Protein AF-A0A3B1A8T9-F1 (afdb_monomer)

Foldseek 3Di:
DDDDPPPPDPPQPPDDPVCPVLLVLVVVLVVLVVVLVVLVVVLQVLCVVVVHDRLPQPLVDPVSLVVLLPRDPDPVSSVSNVVSNVSNVVSVVVSVVSVVVSVVVCVVPPVPCPVSSND

Nearest PDB structures (foldseek):
  9cpc-assembly1_3G  TM=2.863E-01  e=1.787E+00  Sus scrofa

Radius of gyration: 20.04 Å; Cα contacts (8 Å, |Δi|>4): 50; chains: 1; bounding box: 42×54×49 Å

Solvent-accessible surface area (backbone atoms only — not comparable to full-atom values): 7241 Å² total; per-residue (Å²): 138,83,81,79,74,78,68,83,72,75,75,76,77,82,65,56,80,86,46,48,64,59,38,52,50,47,52,50,51,53,52,53,53,51,51,53,48,52,48,52,49,48,50,54,49,53,38,54,76,70,71,43,78,79,77,85,48,60,76,86,42,66,70,48,53,56,62,59,75,73,68,54,89,50,69,68,60,37,50,54,50,50,51,45,50,54,53,48,53,52,46,55,60,49,48,54,55,54,51,50,52,50,52,54,55,37,67,76,48,63,73,80,56,64,78,64,54,79,111

Secondary structure (DSSP, 8-state):
----------------GGGHHHHHHHHHHHHHHHHHHHHHHHHHHHHHHTTPPP----TTSHHHHHHGGGS-SSHHHHHHHHHHHHHHHHHHHHH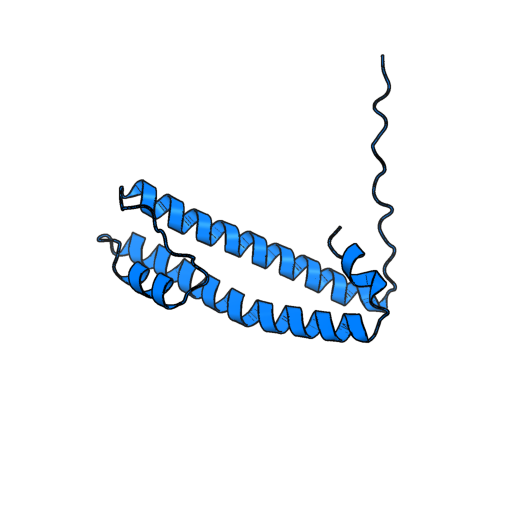HHHHHHHHHHHHHS-GGGGGGGG-

Mean predicted aligned error: 10.24 Å

Organism: NCBI:txid652676

Structure (mmCIF, N/CA/C/O backbone):
data_AF-A0A3B1A8T9-F1
#
_entry.id   AF-A0A3B1A8T9-F1
#
loop_
_atom_site.group_PDB
_atom_site.id
_atom_site.type_symbol
_atom_site.label_atom_id
_atom_site.label_alt_id
_atom_site.label_comp_id
_atom_site.label_asym_id
_atom_site.label_entity_id
_atom_site.label_seq_id
_atom_site.pdbx_PDB_ins_code
_atom_site.Cartn_x
_atom_site.Cartn_y
_atom_site.Cartn_z
_atom_site.occupancy
_atom_site.B_iso_or_equiv
_atom_site.auth_seq_id
_atom_site.auth_comp_id
_atom_site.auth_asym_id
_atom_site.auth_atom_id
_atom_site.pdbx_PDB_model_num
ATOM 1 N N . MET A 1 1 ? 15.635 43.530 -8.102 1.00 37.81 1 MET A N 1
ATOM 2 C CA . MET A 1 1 ? 14.850 42.315 -8.422 1.00 37.81 1 MET A CA 1
ATOM 3 C C . MET A 1 1 ? 15.819 41.189 -8.742 1.00 37.81 1 MET A C 1
ATOM 5 O O . MET A 1 1 ? 16.611 41.339 -9.660 1.00 37.81 1 MET A O 1
ATOM 9 N N . LYS A 1 2 ? 15.845 40.126 -7.930 1.00 41.97 2 LYS A N 1
ATOM 10 C CA . LYS A 1 2 ? 16.773 38.996 -8.083 1.00 41.97 2 LYS A CA 1
ATOM 11 C C . LYS A 1 2 ? 16.077 37.911 -8.904 1.00 41.97 2 LYS A C 1
ATOM 13 O O . LYS A 1 2 ? 15.033 37.416 -8.491 1.00 41.97 2 LYS A O 1
ATOM 18 N N . ASN A 1 3 ? 16.634 37.601 -10.073 1.00 41.88 3 ASN A N 1
ATOM 19 C CA . ASN A 1 3 ? 16.134 36.561 -10.966 1.00 41.88 3 ASN A CA 1
ATOM 20 C C . ASN A 1 3 ? 16.154 35.206 -10.253 1.00 41.88 3 ASN A C 1
ATOM 22 O O . ASN A 1 3 ? 17.194 34.755 -9.773 1.00 41.88 3 ASN A O 1
ATOM 26 N N . ILE A 1 4 ? 14.994 34.561 -10.212 1.00 53.59 4 ILE A N 1
ATOM 27 C CA . ILE A 1 4 ? 14.826 33.157 -9.851 1.00 53.59 4 ILE A CA 1
ATOM 28 C C . ILE A 1 4 ? 15.561 32.345 -10.918 1.00 53.59 4 ILE A C 1
ATOM 30 O O . ILE A 1 4 ? 15.127 32.278 -12.067 1.00 53.59 4 ILE A O 1
ATOM 34 N N . HIS A 1 5 ? 16.712 31.772 -10.573 1.00 51.66 5 HIS A N 1
ATOM 35 C CA . HIS A 1 5 ? 17.306 30.720 -11.385 1.00 51.66 5 HIS A CA 1
ATOM 36 C C . HIS A 1 5 ? 16.318 29.557 -11.365 1.00 51.66 5 HIS A C 1
ATOM 38 O O . HIS A 1 5 ? 16.165 28.899 -10.337 1.00 51.66 5 HIS A O 1
ATOM 44 N N . GLY A 1 6 ? 15.595 29.363 -12.473 1.00 48.19 6 GLY A N 1
ATOM 45 C CA . GLY A 1 6 ? 14.811 28.158 -12.704 1.00 48.19 6 GLY A CA 1
ATOM 46 C C . GLY A 1 6 ? 15.757 26.980 -12.544 1.00 48.19 6 GLY A C 1
ATOM 47 O O . GLY A 1 6 ? 16.612 26.753 -13.398 1.00 48.19 6 GLY A O 1
ATOM 48 N N . GLY A 1 7 ? 15.680 26.325 -11.385 1.00 48.44 7 GLY A N 1
ATOM 49 C CA . GLY A 1 7 ? 16.558 25.223 -11.034 1.00 48.44 7 GLY A CA 1
ATOM 50 C C . GLY A 1 7 ? 16.532 24.196 -12.154 1.00 48.44 7 GLY A C 1
ATOM 51 O O . GLY A 1 7 ? 15.460 23.892 -12.669 1.00 48.44 7 GLY A O 1
ATOM 52 N N . ASN A 1 8 ? 17.723 23.733 -12.536 1.00 53.44 8 ASN A N 1
ATOM 53 C CA . ASN A 1 8 ? 18.011 22.652 -13.474 1.00 53.44 8 ASN A CA 1
ATOM 54 C C . ASN A 1 8 ? 16.819 21.690 -13.652 1.00 53.44 8 ASN A C 1
ATOM 56 O O . ASN A 1 8 ? 16.686 20.721 -12.901 1.00 53.44 8 ASN A O 1
ATOM 60 N N . PHE A 1 9 ? 15.940 21.974 -14.624 1.00 50.91 9 PHE A N 1
ATOM 61 C CA . PHE A 1 9 ? 14.890 21.041 -15.016 1.00 50.91 9 PHE A CA 1
ATOM 62 C C . PHE A 1 9 ? 15.617 19.774 -15.467 1.00 50.91 9 PHE A C 1
ATOM 64 O O . PHE A 1 9 ? 16.465 19.873 -16.359 1.00 50.91 9 PHE A O 1
ATOM 71 N N . PRO A 1 10 ? 15.367 18.602 -14.856 1.00 53.69 10 PRO A N 1
ATOM 72 C CA . PRO A 1 10 ? 16.022 17.387 -15.299 1.00 53.69 10 PRO A CA 1
ATOM 73 C C . PRO A 1 10 ? 15.689 17.216 -16.778 1.00 53.69 10 PRO A C 1
ATOM 75 O O . PRO A 1 10 ? 14.515 17.138 -17.139 1.00 5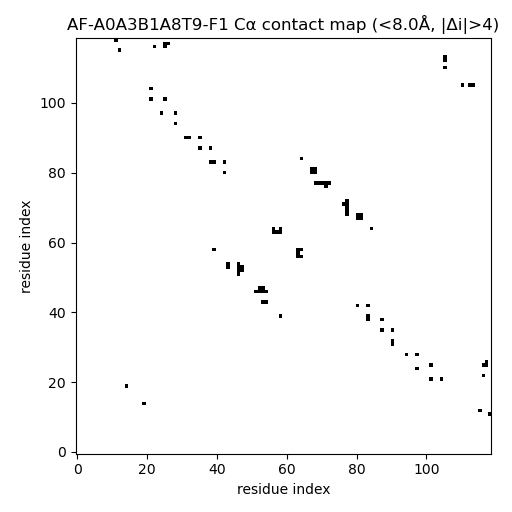3.69 10 PRO A O 1
ATOM 78 N N . LEU A 1 11 ? 16.722 17.224 -17.630 1.00 52.47 11 LEU A N 1
ATOM 79 C CA . LEU A 1 11 ? 16.582 16.929 -19.051 1.00 52.47 11 LEU A CA 1
ATOM 80 C C . LEU A 1 11 ? 15.781 15.635 -19.146 1.00 52.47 11 LEU A C 1
ATOM 82 O O . LEU A 1 11 ? 16.264 14.581 -18.721 1.00 52.47 11 LEU A O 1
ATOM 86 N N . ALA A 1 12 ? 14.533 15.740 -19.615 1.00 57.34 12 ALA A N 1
ATOM 87 C CA . ALA A 1 12 ? 13.636 14.605 -19.706 1.00 57.34 12 ALA A CA 1
ATOM 88 C C . ALA A 1 12 ? 14.343 13.562 -20.566 1.00 57.34 12 ALA A C 1
ATOM 90 O O . ALA A 1 12 ? 14.554 13.772 -21.760 1.00 57.34 12 ALA A O 1
ATOM 91 N N . TYR A 1 13 ? 14.793 12.479 -19.935 1.00 61.81 13 TYR A N 1
ATOM 92 C CA . TYR A 1 13 ? 15.564 11.467 -20.628 1.00 61.81 13 TYR A CA 1
ATOM 93 C C . TYR A 1 13 ? 14.709 10.931 -21.779 1.00 61.81 13 TYR A C 1
ATOM 95 O O . TYR A 1 13 ? 13.622 10.382 -21.564 1.00 61.81 13 TYR A O 1
ATOM 103 N N . VAL A 1 14 ? 15.169 11.156 -23.012 1.00 63.00 14 VAL A N 1
ATOM 104 C CA . VAL A 1 14 ? 14.443 10.741 -24.209 1.00 63.00 14 VAL A CA 1
ATOM 105 C C . VAL A 1 14 ? 14.561 9.229 -24.305 1.00 63.00 14 VAL A C 1
ATOM 107 O O . VAL A 1 14 ? 15.576 8.687 -24.737 1.00 63.00 14 VAL A O 1
ATOM 110 N N . TYR A 1 15 ? 13.515 8.545 -23.851 1.00 64.94 15 TYR A N 1
ATOM 111 C CA . TYR A 1 15 ? 13.429 7.098 -23.954 1.00 64.94 15 TYR A CA 1
ATOM 112 C C . TYR A 1 15 ? 13.384 6.676 -25.426 1.00 64.94 15 TYR A C 1
ATOM 114 O O . TYR A 1 15 ? 12.528 7.192 -26.168 1.00 64.94 15 TYR A O 1
ATOM 122 N N . PRO A 1 16 ? 14.231 5.707 -25.832 1.00 72.31 16 PRO A N 1
ATOM 123 C CA . PRO A 1 16 ? 14.053 4.983 -27.083 1.00 72.31 16 PRO A CA 1
ATOM 124 C C . PRO A 1 16 ? 12.607 4.492 -27.206 1.00 72.31 16 PRO A C 1
ATOM 126 O O . PRO A 1 16 ? 11.942 4.229 -26.195 1.00 72.31 16 PRO A O 1
ATOM 129 N N . LYS A 1 17 ? 12.087 4.417 -28.434 1.00 77.12 17 LYS A N 1
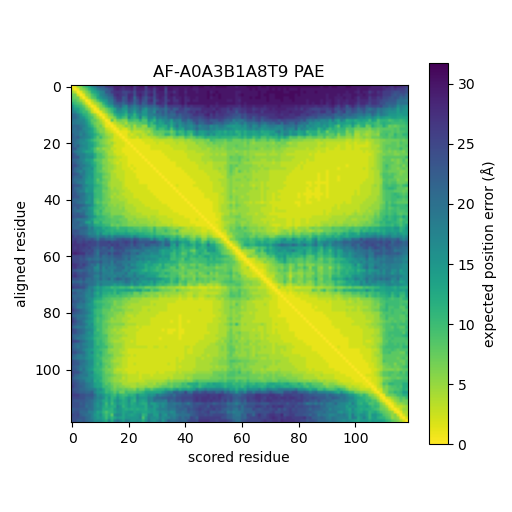ATOM 130 C CA . LYS A 1 17 ? 10.670 4.109 -28.702 1.00 77.12 17 LYS A CA 1
ATOM 131 C C . LYS A 1 17 ? 10.247 2.801 -28.024 1.00 77.12 17 LYS A C 1
ATOM 133 O O . LYS A 1 17 ? 9.147 2.719 -27.486 1.00 77.12 17 LYS A O 1
ATOM 138 N N . GLU A 1 18 ? 11.164 1.846 -27.983 1.00 73.50 18 GLU A N 1
ATOM 139 C CA . GLU A 1 18 ? 11.037 0.503 -27.426 1.00 73.50 18 GLU A CA 1
ATOM 140 C C . GLU A 1 18 ? 10.828 0.522 -25.899 1.00 73.50 18 GLU A C 1
ATOM 142 O O . GLU A 1 18 ? 10.135 -0.330 -25.356 1.00 73.50 18 GLU A O 1
ATOM 147 N N . MET A 1 19 ? 11.349 1.533 -25.193 1.00 75.69 19 MET A N 1
ATOM 148 C CA . MET A 1 19 ? 11.252 1.647 -23.729 1.00 75.69 19 MET A CA 1
ATOM 149 C C . MET A 1 19 ? 10.031 2.424 -23.229 1.00 75.69 19 MET A C 1
ATOM 151 O O . MET A 1 19 ? 9.766 2.448 -22.023 1.00 75.69 19 MET A O 1
ATOM 155 N N . ARG A 1 20 ? 9.292 3.103 -24.117 1.00 81.94 20 ARG A N 1
ATOM 156 C CA . ARG A 1 20 ? 8.175 3.974 -23.709 1.00 81.94 20 ARG A CA 1
ATOM 157 C C . ARG A 1 20 ? 7.074 3.190 -22.999 1.00 81.94 20 ARG A C 1
ATOM 159 O O . ARG A 1 20 ? 6.593 3.645 -21.965 1.00 81.94 20 ARG A O 1
ATOM 166 N N . ALA A 1 21 ? 6.765 1.988 -23.485 1.00 85.69 21 ALA A N 1
ATOM 167 C CA . ALA A 1 21 ? 5.793 1.096 -22.856 1.00 85.69 21 ALA A CA 1
ATOM 168 C C . ALA A 1 21 ? 6.215 0.697 -21.428 1.00 85.69 21 ALA A C 1
ATOM 170 O O . ALA A 1 21 ? 5.421 0.797 -20.491 1.00 85.69 21 ALA A O 1
ATOM 171 N N . THR A 1 22 ? 7.487 0.334 -21.231 1.00 85.00 22 THR A N 1
ATOM 172 C CA . THR A 1 22 ? 8.044 -0.023 -19.912 1.00 85.00 22 THR A CA 1
ATOM 173 C C . THR A 1 22 ? 8.010 1.157 -18.938 1.00 85.00 22 THR A C 1
ATOM 175 O O . THR A 1 22 ? 7.664 0.992 -17.767 1.00 85.00 22 THR A O 1
ATOM 178 N N . ARG A 1 23 ? 8.296 2.375 -19.415 1.00 82.38 23 ARG A N 1
ATOM 179 C CA . ARG A 1 23 ? 8.168 3.602 -18.613 1.00 82.38 23 ARG A CA 1
ATOM 180 C C . ARG A 1 23 ? 6.722 3.862 -18.193 1.00 82.38 23 ARG A C 1
ATOM 182 O O . ARG A 1 23 ? 6.468 4.233 -17.048 1.00 82.38 23 ARG A O 1
ATOM 189 N N . ASP A 1 24 ? 5.769 3.690 -19.099 1.00 88.44 24 ASP A N 1
ATOM 190 C CA . ASP A 1 24 ? 4.360 3.930 -18.790 1.00 88.44 24 ASP A CA 1
ATOM 191 C C . ASP A 1 24 ? 3.839 2.907 -17.763 1.00 88.44 24 ASP A C 1
ATOM 193 O O . ASP A 1 24 ? 3.110 3.275 -16.834 1.00 88.44 24 ASP A O 1
ATOM 197 N N . LEU A 1 25 ? 4.322 1.659 -17.827 1.00 89.44 25 LEU A N 1
ATOM 198 C CA . LEU A 1 25 ? 4.088 0.650 -16.792 1.00 89.44 25 LEU A CA 1
ATOM 199 C C . LEU A 1 25 ? 4.697 1.051 -15.435 1.00 89.44 25 LEU A C 1
ATOM 201 O O . LEU A 1 25 ? 4.029 0.929 -14.407 1.00 89.44 25 LEU A O 1
ATOM 205 N N . LEU A 1 26 ? 5.915 1.600 -15.409 1.00 87.69 26 LEU A N 1
ATOM 206 C CA . LEU A 1 26 ? 6.535 2.137 -14.188 1.00 87.69 26 LEU A CA 1
ATOM 207 C C . LEU A 1 26 ? 5.721 3.282 -13.576 1.00 87.69 26 LEU A C 1
ATOM 209 O O . LEU A 1 26 ? 5.491 3.315 -12.365 1.00 87.69 26 LEU A O 1
ATOM 213 N N . ARG A 1 27 ? 5.210 4.194 -14.406 1.00 88.50 27 ARG A N 1
ATOM 214 C CA . ARG A 1 27 ? 4.320 5.274 -13.959 1.00 88.50 27 ARG A CA 1
ATOM 215 C C . ARG A 1 27 ? 3.024 4.723 -13.374 1.00 88.50 27 ARG A C 1
ATOM 217 O O . ARG A 1 27 ? 2.566 5.208 -12.336 1.00 88.50 27 ARG A O 1
ATOM 224 N N . ARG A 1 28 ? 2.442 3.691 -13.995 1.00 92.56 28 ARG A N 1
ATOM 225 C CA . ARG A 1 28 ? 1.261 3.000 -13.459 1.00 92.56 28 ARG A CA 1
ATOM 226 C C . ARG A 1 28 ? 1.566 2.349 -12.110 1.00 92.56 28 ARG A C 1
ATOM 228 O O . ARG A 1 28 ? 0.784 2.532 -11.179 1.00 92.56 28 ARG A O 1
ATOM 235 N N . ARG A 1 29 ? 2.714 1.678 -11.976 1.00 93.00 29 ARG A N 1
ATOM 236 C CA . ARG A 1 29 ? 3.192 1.097 -10.713 1.00 93.00 29 ARG A CA 1
ATOM 237 C C . ARG A 1 29 ? 3.287 2.153 -9.611 1.00 93.00 29 ARG A C 1
ATOM 239 O O . ARG A 1 29 ? 2.764 1.937 -8.524 1.00 93.00 29 ARG A O 1
ATOM 246 N N . THR A 1 30 ? 3.860 3.324 -9.892 1.00 91.31 30 THR A N 1
ATOM 247 C CA . THR A 1 30 ? 3.941 4.429 -8.917 1.00 91.31 30 THR A CA 1
ATOM 248 C C . THR A 1 30 ? 2.564 4.918 -8.465 1.00 91.31 30 THR A C 1
ATOM 250 O O . THR A 1 30 ? 2.367 5.142 -7.273 1.00 91.31 30 THR A O 1
ATOM 253 N N . LYS A 1 31 ? 1.590 5.041 -9.378 1.00 93.56 31 LYS A N 1
ATOM 254 C CA . LYS A 1 31 ? 0.211 5.415 -9.011 1.00 93.56 31 LYS A CA 1
ATOM 255 C C . LYS A 1 31 ? -0.438 4.382 -8.085 1.00 93.56 31 LYS A C 1
ATOM 257 O O . LYS A 1 31 ? -1.054 4.769 -7.100 1.00 93.56 31 LYS A O 1
ATOM 262 N N . ILE A 1 32 ? -0.259 3.090 -8.366 1.00 94.25 32 ILE A N 1
ATOM 263 C CA . ILE A 1 32 ? -0.790 1.998 -7.531 1.00 94.25 32 ILE A CA 1
ATOM 264 C C . ILE A 1 32 ? -0.149 2.014 -6.139 1.00 94.25 32 ILE A C 1
ATOM 266 O O . ILE A 1 32 ? -0.849 1.883 -5.141 1.00 94.25 32 ILE A O 1
ATOM 270 N N . VAL A 1 33 ? 1.168 2.226 -6.054 1.00 92.06 33 VAL A N 1
ATOM 271 C CA . VAL A 1 33 ? 1.871 2.317 -4.764 1.00 92.06 33 VAL A CA 1
ATOM 272 C C . VAL A 1 33 ? 1.394 3.510 -3.939 1.00 92.06 33 VAL A C 1
ATOM 274 O O . VAL A 1 33 ? 1.196 3.355 -2.738 1.00 92.06 33 VAL A O 1
ATOM 277 N N . ARG A 1 34 ? 1.183 4.674 -4.568 1.00 93.75 34 ARG A N 1
ATOM 278 C CA . ARG A 1 34 ? 0.623 5.857 -3.894 1.00 93.75 34 ARG A CA 1
ATOM 279 C C . ARG A 1 34 ? -0.781 5.585 -3.369 1.00 93.75 34 ARG A C 1
ATOM 281 O O . ARG A 1 34 ? -1.008 5.761 -2.183 1.00 93.75 34 ARG A O 1
ATOM 288 N N . HIS A 1 35 ? -1.656 5.023 -4.200 1.00 95.31 35 HIS A N 1
ATOM 289 C CA . HIS A 1 35 ? -2.995 4.644 -3.756 1.00 95.31 35 HIS A CA 1
ATOM 290 C C . HIS A 1 35 ? -2.951 3.634 -2.597 1.00 95.31 35 HIS A C 1
ATOM 292 O O . HIS A 1 35 ? -3.658 3.777 -1.609 1.00 95.31 35 HIS A O 1
ATOM 298 N N . GLY A 1 36 ? -2.050 2.649 -2.648 1.00 93.00 36 GLY A N 1
ATOM 299 C CA . GLY A 1 36 ? -1.831 1.733 -1.528 1.00 93.00 36 GLY A CA 1
ATOM 300 C C . GLY A 1 36 ? -1.304 2.411 -0.253 1.00 93.00 36 GLY A C 1
ATOM 301 O O . GLY A 1 36 ? -1.479 1.861 0.830 1.00 93.00 36 GLY A O 1
ATOM 302 N N . ALA A 1 37 ? -0.655 3.573 -0.338 1.00 91.06 37 ALA A N 1
ATOM 303 C CA . ALA A 1 37 ? -0.308 4.373 0.837 1.00 91.06 37 ALA A CA 1
ATOM 304 C C . ALA A 1 37 ? -1.538 5.105 1.394 1.00 91.06 37 ALA A C 1
ATOM 306 O O . ALA A 1 37 ? -1.732 5.101 2.608 1.00 91.06 37 ALA A O 1
ATOM 307 N N . ASP A 1 38 ? -2.393 5.636 0.518 1.00 94.44 38 ASP A N 1
ATOM 308 C CA . ASP A 1 38 ? -3.634 6.318 0.899 1.00 94.44 38 ASP A CA 1
ATOM 309 C C . ASP A 1 38 ? -4.590 5.373 1.646 1.00 94.44 38 ASP A C 1
ATOM 311 O O . ASP A 1 38 ? -5.098 5.727 2.707 1.00 94.44 38 ASP A O 1
ATOM 315 N N . LEU A 1 39 ? -4.748 4.128 1.175 1.00 92.94 39 LEU A N 1
ATOM 316 C CA . LEU A 1 39 ? -5.551 3.102 1.864 1.00 92.94 39 LEU A CA 1
ATOM 317 C C . LEU A 1 39 ? -5.019 2.798 3.274 1.00 92.94 39 LEU A C 1
ATOM 319 O O . LEU A 1 39 ? -5.775 2.659 4.230 1.00 92.94 39 LEU A O 1
ATOM 323 N N . LYS A 1 40 ? -3.694 2.731 3.441 1.00 89.81 40 LYS A N 1
ATOM 324 C CA . LYS A 1 40 ? -3.080 2.515 4.762 1.00 89.81 40 LYS A CA 1
ATOM 325 C C . LYS A 1 40 ? -3.296 3.706 5.690 1.00 89.81 40 LYS A C 1
ATOM 327 O O . LYS A 1 40 ? -3.519 3.512 6.883 1.00 89.81 40 LYS A O 1
ATOM 332 N N . ALA A 1 41 ? -3.219 4.920 5.148 1.00 91.00 41 ALA A N 1
ATOM 333 C CA . ALA A 1 41 ? -3.500 6.137 5.895 1.00 91.00 41 ALA A CA 1
ATOM 334 C C . ALA A 1 41 ? -4.971 6.188 6.324 1.00 91.00 41 ALA A C 1
ATOM 336 O O . ALA A 1 41 ? -5.243 6.511 7.475 1.00 91.00 41 ALA A O 1
ATOM 337 N N . HIS A 1 42 ? -5.903 5.797 5.448 1.00 92.50 42 HIS A N 1
ATOM 338 C CA . HIS A 1 42 ? -7.319 5.680 5.789 1.00 92.50 42 HIS A CA 1
ATOM 339 C C . HIS A 1 42 ? -7.526 4.744 6.985 1.00 92.50 42 HIS A C 1
ATOM 341 O O . HIS A 1 42 ? -8.073 5.177 7.992 1.00 92.50 42 HIS A O 1
ATOM 347 N N . VAL A 1 43 ? -6.967 3.532 6.956 1.00 88.75 43 VAL A N 1
ATOM 348 C CA . VAL A 1 43 ? -7.067 2.567 8.068 1.00 88.75 43 VAL A CA 1
ATOM 349 C C . VAL A 1 43 ? -6.534 3.143 9.385 1.00 88.75 43 VAL A C 1
ATOM 351 O O . VAL A 1 43 ? -7.177 3.015 10.431 1.00 88.75 43 VAL A O 1
ATOM 354 N N . ALA A 1 44 ? -5.372 3.802 9.353 1.00 87.38 44 ALA A N 1
ATOM 355 C CA . ALA A 1 44 ? -4.797 4.446 10.534 1.00 87.38 44 ALA A CA 1
ATOM 356 C C . ALA A 1 44 ? -5.686 5.587 11.061 1.00 87.38 44 ALA A C 1
ATOM 358 O O . ALA A 1 44 ? -5.936 5.670 12.265 1.00 87.38 44 ALA A O 1
ATOM 359 N N . ASN A 1 45 ? -6.216 6.418 10.160 1.00 90.69 45 ASN A N 1
ATOM 360 C CA . ASN A 1 45 ? -7.113 7.519 10.494 1.00 90.69 45 ASN A CA 1
ATOM 361 C C . ASN A 1 45 ? -8.421 7.008 11.103 1.00 90.69 45 ASN A C 1
ATOM 363 O O . ASN A 1 45 ? -8.821 7.496 12.154 1.00 90.69 45 ASN A O 1
ATOM 367 N N . THR A 1 46 ? -9.055 5.995 10.508 1.00 90.06 46 THR A N 1
ATOM 368 C CA . THR A 1 46 ? -10.276 5.380 11.044 1.00 90.06 46 THR A CA 1
ATOM 369 C C . THR A 1 46 ? -10.018 4.773 12.421 1.00 90.06 46 THR A C 1
ATOM 371 O O . THR A 1 46 ? -10.804 4.970 13.338 1.00 90.06 46 THR A O 1
ATOM 374 N N . THR A 1 47 ? -8.876 4.112 12.627 1.00 88.06 47 THR A N 1
ATOM 375 C CA . THR A 1 47 ? -8.500 3.588 13.955 1.00 88.06 47 THR A CA 1
ATOM 376 C C . THR A 1 47 ? -8.462 4.710 15.002 1.00 88.06 47 THR A C 1
ATOM 378 O O . THR A 1 47 ? -9.051 4.581 16.075 1.00 88.06 47 THR A O 1
ATOM 381 N N . SER A 1 48 ? -7.836 5.842 14.664 1.00 87.12 48 SER A N 1
ATOM 382 C CA . SER A 1 48 ? -7.779 7.016 15.541 1.00 87.12 48 SER A CA 1
ATOM 383 C C . SER A 1 48 ? -9.149 7.665 15.761 1.00 87.12 48 SER A C 1
ATOM 385 O O . SER A 1 48 ? -9.437 8.080 16.878 1.00 87.12 48 SER A O 1
ATOM 387 N N . GLN A 1 49 ? -9.997 7.755 14.731 1.00 89.12 49 GLN A N 1
ATOM 388 C CA . GLN A 1 49 ? -11.343 8.342 14.825 1.00 89.12 49 GLN A CA 1
ATOM 389 C C . GLN A 1 49 ? -12.242 7.582 15.805 1.00 89.12 49 GLN A C 1
ATOM 391 O O . GLN A 1 49 ? -13.057 8.188 16.493 1.00 89.12 49 GLN A O 1
ATOM 396 N N . TYR A 1 50 ? -12.065 6.264 15.896 1.00 89.12 50 TYR A N 1
ATOM 397 C CA . TYR A 1 50 ? -12.800 5.405 16.824 1.00 89.12 50 TYR A CA 1
ATOM 398 C C . TYR A 1 50 ? -12.110 5.263 18.193 1.00 89.12 50 TYR A C 1
ATOM 400 O O . TYR A 1 50 ? -12.519 4.425 18.995 1.00 89.12 50 TYR A O 1
ATOM 408 N N . ASN A 1 51 ? -11.087 6.082 18.485 1.00 85.88 51 ASN A N 1
ATOM 409 C CA . ASN A 1 51 ? -10.307 6.068 19.731 1.00 85.88 51 ASN A CA 1
ATOM 410 C C . ASN A 1 51 ? -9.728 4.687 20.083 1.00 85.88 51 ASN A C 1
ATOM 412 O O . ASN A 1 51 ? -9.569 4.336 21.254 1.00 85.88 51 ASN A O 1
ATOM 416 N N . LEU A 1 52 ? -9.422 3.886 19.064 1.00 82.75 52 LEU A N 1
ATOM 417 C CA . LEU A 1 52 ? -8.795 2.585 19.237 1.00 82.75 52 LEU A CA 1
ATOM 418 C C . LEU A 1 52 ? -7.285 2.763 19.441 1.00 82.75 52 LEU A C 1
ATOM 420 O O . LEU A 1 52 ? -6.706 3.740 18.950 1.00 82.75 52 LEU A O 1
ATOM 424 N N . PRO A 1 53 ? -6.617 1.835 20.153 1.00 76.69 53 PRO A N 1
ATOM 425 C CA . PRO A 1 53 ? -5.173 1.901 20.311 1.00 76.69 53 PRO A CA 1
ATOM 426 C C . PRO A 1 53 ? -4.505 1.962 18.932 1.00 76.69 53 PRO A C 1
ATOM 428 O O . PRO A 1 53 ? -4.940 1.257 18.014 1.00 76.69 53 PRO A O 1
ATOM 431 N N . PRO A 1 54 ? -3.457 2.792 18.762 1.00 68.75 54 PRO A N 1
ATOM 432 C CA . PRO A 1 54 ? -2.807 2.938 17.477 1.00 68.75 54 PRO A CA 1
ATOM 433 C C . PRO A 1 54 ? -2.373 1.569 16.984 1.00 68.75 54 PRO A C 1
ATOM 435 O O . PRO A 1 54 ? -1.672 0.824 17.674 1.00 68.75 54 PRO A O 1
ATOM 438 N N . ASN A 1 55 ? -2.814 1.260 15.774 1.00 65.56 55 ASN A N 1
ATOM 439 C CA . ASN A 1 55 ? -2.480 0.041 15.080 1.00 65.56 55 ASN A CA 1
ATOM 440 C C . ASN A 1 55 ? -0.954 -0.017 14.896 1.00 65.56 55 ASN A C 1
ATOM 442 O O . ASN A 1 55 ? -0.409 0.489 13.920 1.00 65.56 55 ASN A O 1
ATOM 446 N N . LYS A 1 56 ? -0.242 -0.669 15.830 1.00 56.97 56 LYS A N 1
ATOM 447 C CA . LYS A 1 56 ? 1.200 -0.998 15.733 1.00 56.97 56 LYS A CA 1
ATOM 448 C C . LYS A 1 56 ? 1.485 -2.030 14.634 1.00 56.97 56 LYS A C 1
ATOM 450 O O . LYS A 1 56 ? 2.571 -2.603 14.553 1.00 56.97 56 LYS A O 1
ATOM 455 N N . VAL A 1 57 ? 0.491 -2.315 13.809 1.00 55.41 57 VAL A N 1
ATOM 456 C CA . VAL A 1 57 ? 0.538 -3.316 12.770 1.00 55.41 57 VAL A CA 1
ATOM 457 C C . VAL A 1 57 ? 1.251 -2.739 11.564 1.00 55.41 57 VAL A C 1
ATOM 459 O O . VAL A 1 57 ? 0.763 -1.868 10.848 1.00 55.41 57 VAL A O 1
ATOM 462 N N . ASN A 1 58 ? 2.444 -3.269 11.317 1.00 60.56 58 ASN A N 1
ATOM 463 C CA . ASN A 1 58 ? 3.071 -3.149 10.020 1.00 60.56 58 ASN A CA 1
ATOM 464 C C . ASN A 1 58 ? 2.149 -3.850 9.014 1.00 60.56 58 ASN A C 1
ATOM 466 O O . ASN A 1 58 ? 2.194 -5.071 8.887 1.00 60.56 58 ASN A O 1
ATOM 470 N N . LEU A 1 59 ? 1.319 -3.081 8.299 1.00 61.44 59 LEU A N 1
ATOM 471 C CA . LEU A 1 59 ? 0.317 -3.572 7.338 1.00 61.44 59 LEU A CA 1
ATOM 472 C C . LEU A 1 59 ? 0.922 -4.399 6.187 1.00 61.44 59 LEU A C 1
ATOM 474 O O . LEU A 1 59 ? 0.196 -4.881 5.323 1.00 61.44 59 LEU A O 1
ATOM 478 N N . LYS A 1 60 ? 2.251 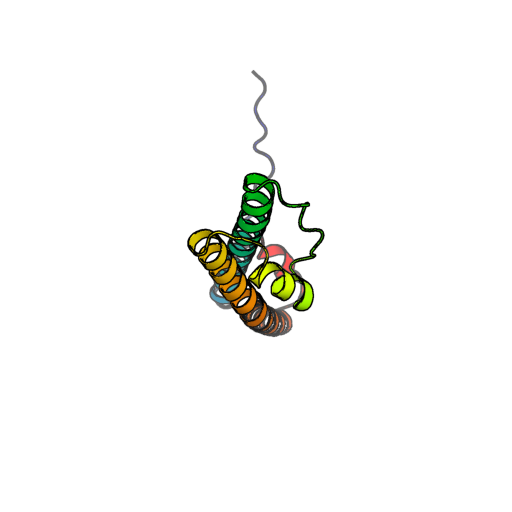-4.570 6.147 1.00 58.88 60 LYS A N 1
ATOM 479 C CA . LYS A 1 60 ? 2.926 -5.568 5.313 1.00 58.88 60 LYS A CA 1
ATOM 480 C C . LYS A 1 60 ? 2.686 -7.004 5.799 1.00 58.88 60 LYS A C 1
ATOM 482 O O . LYS A 1 60 ? 2.581 -7.886 4.950 1.00 58.88 60 LYS A O 1
ATOM 487 N N . ASN A 1 61 ? 2.559 -7.246 7.105 1.00 63.62 61 ASN A N 1
ATOM 488 C CA . ASN A 1 61 ? 2.341 -8.587 7.653 1.00 63.62 61 ASN A CA 1
ATOM 489 C C . ASN A 1 61 ? 0.868 -9.021 7.485 1.00 63.62 61 ASN A C 1
ATOM 491 O O . ASN A 1 61 ? -0.032 -8.208 7.669 1.00 63.62 61 ASN A O 1
ATOM 495 N N . LYS A 1 62 ? 0.627 -10.280 7.098 1.00 64.88 62 LYS A N 1
ATOM 496 C CA . LYS A 1 62 ? -0.720 -10.853 6.933 1.00 64.88 62 LYS A CA 1
ATOM 497 C C . LYS A 1 62 ? -1.438 -10.995 8.272 1.00 64.88 62 LYS A C 1
ATOM 499 O O . LYS A 1 62 ? -2.578 -10.562 8.374 1.00 64.88 62 LYS A O 1
ATOM 504 N N . ASP A 1 63 ? -0.744 -11.474 9.298 1.00 62.62 63 ASP A N 1
ATOM 505 C CA . ASP A 1 63 ? -1.320 -11.708 10.633 1.00 62.62 63 ASP A CA 1
ATOM 506 C C . ASP A 1 63 ? -1.828 -10.398 11.256 1.00 62.62 63 ASP A C 1
ATOM 508 O O . ASP A 1 63 ? -2.903 -10.302 11.840 1.00 62.62 63 ASP A O 1
ATOM 512 N N . ALA A 1 64 ? -1.073 -9.330 11.010 1.00 65.50 64 ALA A N 1
ATOM 513 C CA . ALA A 1 64 ? -1.422 -7.965 11.359 1.00 65.50 64 ALA A CA 1
ATOM 514 C C . ALA A 1 64 ? -2.717 -7.467 10.681 1.00 65.50 64 ALA A C 1
ATOM 516 O O . ALA A 1 64 ? -3.461 -6.686 11.271 1.00 65.50 64 ALA A O 1
ATOM 517 N N . ARG A 1 65 ? -2.994 -7.906 9.445 1.00 66.88 65 ARG A N 1
ATOM 518 C CA . ARG A 1 65 ? -4.241 -7.584 8.729 1.00 66.88 65 ARG A CA 1
ATOM 519 C C . ARG A 1 65 ? -5.417 -8.423 9.220 1.00 66.88 65 ARG A C 1
ATOM 521 O O . ARG A 1 65 ? -6.554 -7.978 9.131 1.00 66.88 65 ARG A O 1
ATOM 528 N N . GLU A 1 66 ? -5.158 -9.610 9.755 1.00 68.94 66 GLU A N 1
ATOM 529 C CA . GLU A 1 66 ? -6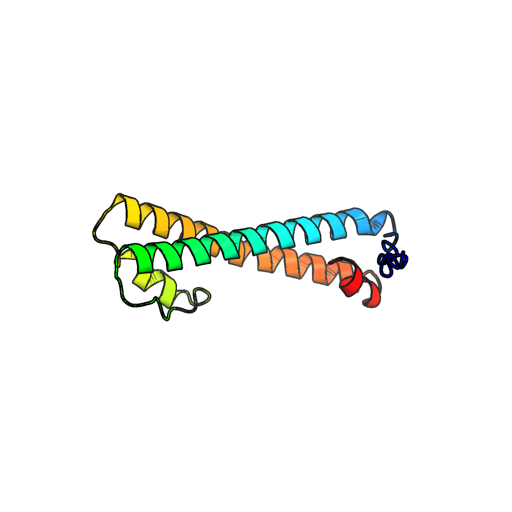.201 -10.493 10.271 1.00 68.94 66 GLU A CA 1
ATOM 530 C C . GLU A 1 66 ? -6.782 -9.981 11.595 1.00 68.94 66 GLU A C 1
ATOM 532 O O . GLU A 1 66 ? -7.998 -9.969 11.760 1.00 68.94 66 GLU A O 1
ATOM 537 N N . HIS A 1 67 ? -5.952 -9.426 12.484 1.00 69.25 67 HIS A N 1
ATOM 538 C CA . HIS A 1 67 ? -6.429 -8.761 13.707 1.00 69.25 67 HIS A CA 1
ATOM 539 C C . HIS A 1 67 ? -7.335 -7.549 13.442 1.00 69.25 67 HIS A C 1
ATOM 541 O O . HIS A 1 67 ? -8.196 -7.227 14.262 1.00 69.25 67 HIS A O 1
ATOM 547 N N . LEU A 1 68 ? -7.187 -6.911 12.278 1.00 73.12 68 LEU A N 1
ATOM 548 C CA . LEU A 1 68 ? -8.007 -5.774 11.862 1.00 73.12 68 LEU A CA 1
ATOM 549 C C . LEU A 1 68 ? -9.434 -6.152 11.443 1.00 73.12 68 LEU A C 1
ATOM 551 O O . LEU A 1 68 ? -10.304 -5.282 11.416 1.00 73.12 68 LEU A O 1
ATOM 555 N N . ARG A 1 69 ? -9.700 -7.435 11.161 1.00 70.19 69 ARG A N 1
ATOM 556 C CA . ARG A 1 69 ? -11.011 -7.927 10.693 1.00 70.19 69 ARG A CA 1
ATOM 557 C C . ARG A 1 69 ? -12.099 -7.959 11.770 1.00 70.19 69 ARG A C 1
ATOM 559 O O . ARG A 1 69 ? -13.264 -8.170 11.452 1.00 70.19 69 ARG A O 1
ATOM 566 N N . SER A 1 70 ? -11.733 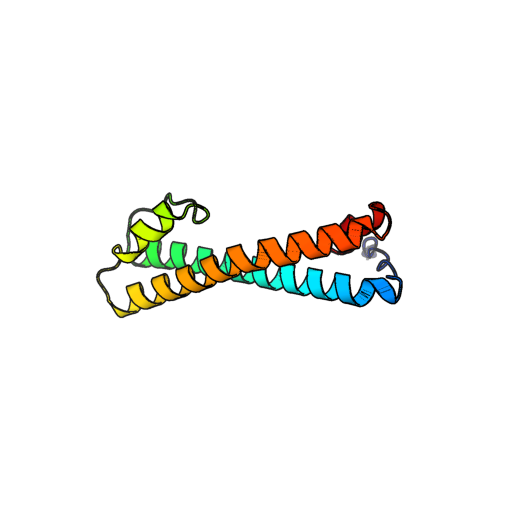-7.766 1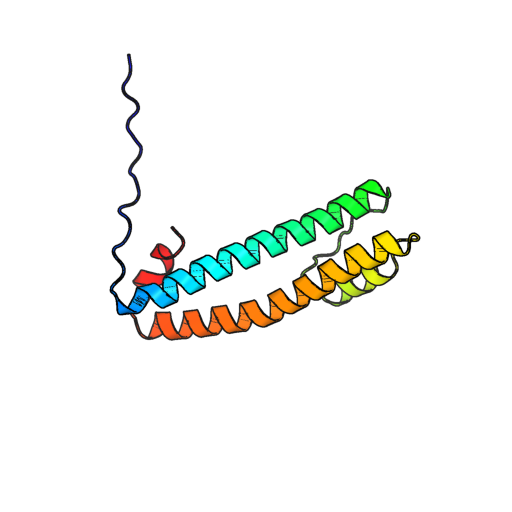3.035 1.00 76.12 70 SER A N 1
ATOM 567 C CA . SER A 1 70 ? -12.669 -7.787 14.167 1.00 76.12 70 SER A CA 1
ATOM 568 C C . SER A 1 70 ? -12.469 -6.616 15.132 1.00 76.12 70 SER A C 1
ATOM 570 O O . SER A 1 70 ? -12.827 -6.714 16.305 1.00 76.12 70 SER A O 1
ATOM 572 N N . THR A 1 71 ? -11.829 -5.531 14.686 1.00 80.31 71 THR A N 1
ATOM 573 C CA . THR A 1 71 ? -11.491 -4.403 15.571 1.00 80.31 71 THR A CA 1
ATOM 574 C C . THR A 1 71 ? -12.656 -3.422 15.732 1.00 80.31 71 THR A C 1
ATOM 576 O O . THR A 1 71 ? -12.816 -2.827 16.799 1.00 80.31 71 THR A O 1
ATOM 579 N N . PHE A 1 72 ? -13.485 -3.242 14.701 1.00 85.38 72 PHE A N 1
ATOM 580 C CA . PHE A 1 72 ? -14.547 -2.239 14.702 1.00 85.38 72 PHE A CA 1
ATOM 581 C C . PHE A 1 72 ? -15.900 -2.864 15.052 1.00 85.38 72 PHE A C 1
ATOM 583 O O . PHE A 1 72 ? -16.293 -3.884 14.497 1.00 85.38 72 PHE A O 1
ATOM 590 N N . LYS A 1 73 ? -16.630 -2.228 15.979 1.00 84.94 73 LYS A N 1
ATOM 591 C CA . LYS A 1 73 ? -17.974 -2.672 16.397 1.00 84.94 73 LYS A CA 1
ATOM 592 C C . LYS A 1 73 ? -19.055 -2.349 15.364 1.00 84.94 73 LYS A C 1
ATOM 594 O O . LYS A 1 73 ? -20.071 -3.032 15.319 1.00 84.94 73 LYS A O 1
ATOM 599 N N . ASP A 1 74 ? -18.858 -1.287 14.584 1.00 91.12 74 ASP A N 1
ATOM 600 C CA . ASP A 1 74 ? -19.782 -0.903 13.522 1.00 91.12 74 ASP A CA 1
ATOM 601 C C . ASP A 1 74 ? -19.507 -1.720 12.253 1.00 91.12 74 ASP A C 1
ATOM 603 O O . ASP A 1 74 ? -18.391 -1.722 11.724 1.00 91.12 74 ASP A O 1
ATOM 607 N N . ASN A 1 75 ? -20.544 -2.391 11.750 1.00 90.00 75 ASN A N 1
ATOM 608 C CA . ASN A 1 75 ? -20.442 -3.274 10.589 1.00 90.00 75 ASN A CA 1
ATOM 609 C C . ASN A 1 75 ? -20.042 -2.533 9.305 1.00 90.00 75 ASN A C 1
ATOM 611 O O . ASN A 1 75 ? -19.337 -3.097 8.469 1.00 90.00 75 ASN A O 1
ATOM 615 N N . SER A 1 76 ? -20.476 -1.284 9.127 1.00 91.62 76 SER A N 1
ATOM 616 C CA . SER A 1 76 ? -20.167 -0.492 7.929 1.00 91.62 76 SER A CA 1
ATOM 617 C C . SER A 1 76 ? -18.703 -0.065 7.931 1.00 91.62 76 SER A C 1
ATOM 619 O O . SER A 1 76 ? -18.020 -0.142 6.910 1.00 91.62 76 SER A O 1
ATOM 621 N N . VAL A 1 77 ? -18.197 0.333 9.097 1.00 90.69 77 VAL A N 1
ATOM 622 C CA . VAL A 1 77 ? -16.787 0.692 9.287 1.00 90.69 77 VAL A CA 1
ATOM 623 C C . VAL A 1 77 ? -15.897 -0.524 9.080 1.00 90.69 77 VAL A C 1
ATOM 625 O O . VAL A 1 77 ? -14.928 -0.443 8.326 1.00 90.69 77 VAL A O 1
ATOM 628 N N . GLN A 1 78 ? -16.256 -1.663 9.678 1.00 90.62 78 GLN A N 1
ATOM 629 C CA . GLN A 1 78 ? -15.516 -2.910 9.496 1.00 90.62 78 GLN A CA 1
ATOM 630 C C . GLN A 1 78 ? -15.464 -3.300 8.014 1.00 90.62 78 GLN A C 1
ATOM 632 O O . GLN A 1 78 ? -14.395 -3.602 7.491 1.00 90.62 78 GLN A O 1
ATOM 637 N N . ARG A 1 79 ? -16.590 -3.184 7.299 1.00 91.50 79 ARG A N 1
ATOM 638 C CA . ARG A 1 79 ? -16.661 -3.469 5.862 1.00 91.50 79 ARG A CA 1
ATOM 639 C C . ARG A 1 79 ? -15.756 -2.564 5.023 1.00 91.50 79 ARG A C 1
ATOM 641 O O . ARG A 1 79 ? -15.157 -3.050 4.065 1.00 91.50 79 ARG A O 1
ATOM 648 N N . ASN A 1 80 ? -15.648 -1.281 5.371 1.00 91.56 80 ASN A N 1
ATOM 649 C CA . ASN A 1 80 ? -14.744 -0.349 4.693 1.00 91.56 80 ASN A CA 1
ATOM 650 C C . ASN A 1 80 ? -13.274 -0.738 4.896 1.00 91.56 80 ASN A C 1
ATOM 652 O O . ASN A 1 80 ? -12.513 -0.791 3.933 1.00 91.56 80 ASN A O 1
ATOM 656 N N . ILE A 1 81 ? -12.882 -1.075 6.126 1.00 90.62 81 ILE A N 1
ATOM 657 C CA . ILE A 1 81 ? -11.511 -1.513 6.422 1.00 90.62 81 ILE A CA 1
ATOM 658 C C . ILE A 1 81 ? -11.197 -2.847 5.738 1.00 90.62 81 ILE A C 1
ATOM 660 O O . ILE A 1 81 ? -10.118 -3.008 5.165 1.00 90.62 81 ILE A O 1
ATOM 664 N N . ASP A 1 82 ? -12.144 -3.784 5.726 1.00 90.31 82 ASP A N 1
ATOM 665 C CA . ASP A 1 82 ? -11.987 -5.064 5.035 1.00 90.31 82 ASP A CA 1
ATOM 666 C C . ASP A 1 82 ? -11.777 -4.872 3.525 1.00 90.31 82 ASP A C 1
ATOM 668 O O . ASP A 1 82 ? -10.925 -5.537 2.930 1.00 90.31 82 ASP A O 1
ATOM 672 N N . LEU A 1 83 ? -12.515 -3.944 2.904 1.00 91.94 83 LEU A N 1
ATOM 673 C CA . LEU A 1 83 ? -12.345 -3.591 1.494 1.00 91.94 83 LEU A CA 1
ATOM 674 C C . LEU A 1 83 ? -10.924 -3.083 1.216 1.00 91.94 83 LEU A C 1
ATOM 676 O O . LEU A 1 83 ? -10.270 -3.572 0.289 1.00 91.94 83 LEU A O 1
ATOM 680 N N . ASP A 1 84 ? -10.421 -2.162 2.038 1.00 91.56 84 ASP A N 1
ATOM 681 C CA . ASP A 1 84 ? -9.059 -1.642 1.908 1.00 91.56 84 ASP A CA 1
ATOM 682 C C . ASP A 1 84 ? -8.017 -2.758 2.021 1.00 91.56 84 ASP A C 1
ATOM 684 O O . ASP A 1 84 ? -7.059 -2.800 1.242 1.00 91.56 84 ASP A O 1
ATOM 688 N N . MET A 1 85 ? -8.212 -3.699 2.951 1.00 88.00 85 MET A N 1
ATOM 689 C CA . MET A 1 85 ? -7.314 -4.844 3.127 1.00 88.00 85 MET A CA 1
ATOM 690 C C . MET A 1 85 ? -7.289 -5.745 1.889 1.00 88.00 85 MET A C 1
ATOM 692 O O . MET A 1 85 ? -6.208 -6.123 1.432 1.00 88.00 85 MET A O 1
ATOM 696 N N . VAL A 1 86 ? -8.452 -6.047 1.304 1.00 91.50 86 VAL A N 1
ATOM 697 C CA . VAL A 1 86 ? -8.551 -6.860 0.080 1.00 91.50 86 VAL A CA 1
ATOM 698 C C . VAL A 1 86 ? -7.832 -6.186 -1.090 1.00 91.50 86 VAL A C 1
ATOM 700 O O . VAL A 1 86 ? -7.095 -6.840 -1.836 1.00 91.50 86 VAL A O 1
ATOM 703 N N . ILE A 1 87 ? -7.997 -4.870 -1.248 1.00 93.00 87 ILE A N 1
ATOM 704 C CA . ILE A 1 87 ? -7.324 -4.115 -2.310 1.00 93.00 87 ILE A CA 1
ATOM 705 C C . ILE A 1 87 ? -5.807 -4.104 -2.084 1.00 93.00 87 ILE A C 1
ATOM 707 O O . ILE A 1 87 ? -5.046 -4.328 -3.029 1.00 93.00 87 ILE A O 1
ATOM 711 N N . LEU A 1 88 ? -5.352 -3.901 -0.845 1.00 90.31 88 LEU A N 1
ATOM 712 C CA . LEU A 1 88 ? -3.932 -3.932 -0.493 1.00 90.31 88 LEU A CA 1
ATOM 713 C C . LEU A 1 88 ? -3.287 -5.297 -0.761 1.00 90.31 88 LEU A C 1
ATOM 715 O O . LEU A 1 88 ? -2.173 -5.343 -1.289 1.00 90.31 88 LEU A O 1
ATOM 719 N N . ASP A 1 89 ? -3.978 -6.395 -0.453 1.00 89.19 89 ASP A N 1
ATOM 720 C CA . ASP A 1 89 ? -3.516 -7.754 -0.757 1.00 89.19 89 ASP A CA 1
ATOM 721 C C . ASP A 1 89 ? -3.395 -7.985 -2.266 1.00 89.19 89 ASP A C 1
ATOM 723 O O . ASP A 1 89 ? -2.380 -8.504 -2.747 1.00 89.19 89 ASP A O 1
ATOM 727 N N . CYS A 1 90 ? -4.394 -7.535 -3.029 1.00 92.19 90 CYS A N 1
ATOM 728 C CA . CYS A 1 90 ? -4.352 -7.579 -4.486 1.00 92.19 90 CYS A CA 1
ATOM 729 C C . CYS A 1 90 ? -3.157 -6.780 -5.026 1.00 92.19 90 CYS A C 1
ATOM 731 O O . CYS A 1 90 ? -2.383 -7.286 -5.843 1.00 92.19 90 CYS A O 1
ATOM 733 N N . TYR A 1 91 ? -2.945 -5.559 -4.529 1.00 93.25 91 TYR A N 1
ATOM 734 C CA . TYR A 1 91 ? -1.814 -4.726 -4.931 1.00 93.25 91 TYR A CA 1
ATOM 735 C C . TYR A 1 91 ? -0.481 -5.385 -4.623 1.00 93.25 91 TYR A C 1
ATOM 737 O O . TYR A 1 91 ? 0.377 -5.410 -5.500 1.00 93.25 91 TYR A O 1
ATOM 745 N N . ALA A 1 92 ? -0.304 -5.953 -3.430 1.00 89.31 92 ALA A N 1
ATOM 746 C CA . ALA A 1 92 ? 0.927 -6.646 -3.073 1.00 89.31 92 ALA A CA 1
ATOM 747 C C . ALA A 1 92 ? 1.236 -7.786 -4.058 1.00 89.31 92 ALA A C 1
ATOM 749 O O . ALA A 1 92 ? 2.352 -7.868 -4.572 1.00 89.31 92 ALA A O 1
ATOM 750 N N . GLY A 1 93 ? 0.240 -8.612 -4.394 1.00 91.25 93 GLY A N 1
ATOM 751 C CA . GLY A 1 93 ? 0.411 -9.710 -5.348 1.00 91.25 93 GLY A CA 1
ATOM 752 C C . GLY A 1 93 ? 0.715 -9.247 -6.777 1.00 91.25 93 GLY A C 1
ATOM 753 O O . GLY A 1 93 ? 1.566 -9.830 -7.452 1.00 91.25 93 GLY A O 1
ATOM 754 N N . GLN A 1 94 ? 0.044 -8.196 -7.254 1.00 94.00 94 GLN A N 1
ATOM 755 C CA . GLN A 1 94 ? 0.236 -7.698 -8.620 1.00 94.00 94 GLN A CA 1
ATOM 756 C C . GLN A 1 94 ? 1.525 -6.886 -8.775 1.00 94.00 94 GLN A C 1
ATOM 758 O O . GLN A 1 94 ? 2.202 -7.001 -9.797 1.00 94.00 94 GLN A O 1
ATOM 763 N N . LEU A 1 95 ? 1.906 -6.102 -7.762 1.00 92.69 95 LEU A N 1
ATOM 764 C CA . LEU A 1 95 ? 3.133 -5.307 -7.784 1.00 92.69 95 LEU A CA 1
ATOM 765 C C . LEU A 1 95 ? 4.374 -6.190 -7.915 1.00 92.69 95 LEU A C 1
ATOM 767 O O . LEU A 1 95 ? 5.233 -5.861 -8.723 1.00 92.69 95 LEU A O 1
ATOM 771 N N . VAL A 1 96 ? 4.428 -7.340 -7.234 1.00 91.75 96 VAL A N 1
ATOM 772 C CA . VAL A 1 96 ? 5.539 -8.301 -7.377 1.00 91.75 96 VAL A CA 1
ATOM 773 C C . VAL A 1 96 ? 5.702 -8.758 -8.831 1.00 91.75 96 VAL A C 1
ATOM 775 O O . VAL A 1 96 ? 6.816 -8.789 -9.351 1.00 91.75 96 VAL A O 1
ATOM 778 N N . LYS A 1 97 ? 4.597 -9.066 -9.522 1.00 93.50 97 LYS A N 1
ATOM 779 C CA . LYS A 1 97 ? 4.624 -9.503 -10.929 1.00 93.50 97 LYS A CA 1
ATOM 780 C C . LYS A 1 97 ? 5.095 -8.387 -11.860 1.00 93.50 97 LYS A C 1
ATOM 782 O O . LYS A 1 97 ? 5.918 -8.621 -12.743 1.00 93.50 97 LYS A O 1
ATOM 787 N N . VAL A 1 98 ? 4.587 -7.174 -11.646 1.00 91.88 98 VAL A N 1
ATOM 788 C CA . VAL A 1 98 ? 4.957 -5.988 -12.430 1.00 91.88 98 VAL A CA 1
ATOM 789 C C . VAL A 1 98 ? 6.431 -5.639 -12.226 1.00 91.88 98 VAL A C 1
ATOM 791 O O . VAL A 1 98 ? 7.142 -5.395 -13.197 1.00 91.88 98 VAL A O 1
ATOM 794 N N . GLU A 1 99 ? 6.912 -5.658 -10.985 1.00 89.88 99 GLU A N 1
ATOM 795 C CA . GLU A 1 99 ? 8.311 -5.386 -10.650 1.00 89.88 99 GLU A CA 1
ATOM 796 C C . GLU A 1 99 ? 9.249 -6.440 -11.233 1.00 89.88 99 GLU A C 1
ATOM 798 O O . GLU A 1 99 ? 10.284 -6.089 -11.799 1.00 89.88 99 GLU A O 1
ATOM 803 N N . TRP A 1 100 ? 8.861 -7.717 -11.182 1.00 89.88 100 TRP A N 1
ATOM 804 C CA . TRP A 1 100 ? 9.611 -8.786 -11.830 1.00 89.88 100 TRP A CA 1
ATOM 805 C C . TRP A 1 100 ? 9.712 -8.569 -13.343 1.00 89.88 100 TRP A C 1
ATOM 807 O O . TRP A 1 100 ? 10.814 -8.615 -13.892 1.00 89.88 100 TRP A O 1
ATOM 817 N N . PHE A 1 101 ? 8.593 -8.269 -14.011 1.00 89.56 101 PHE A N 1
ATOM 818 C CA . PHE A 1 101 ? 8.563 -8.015 -15.453 1.00 89.56 101 PHE A CA 1
ATOM 819 C C . PHE A 1 101 ? 9.445 -6.823 -15.843 1.00 89.56 101 PHE A C 1
ATOM 821 O O . PHE A 1 101 ? 10.280 -6.938 -16.740 1.00 89.56 101 PHE A O 1
ATOM 828 N N . ILE A 1 102 ? 9.321 -5.699 -15.131 1.00 86.56 102 ILE A N 1
ATOM 829 C CA . ILE A 1 102 ? 10.167 -4.517 -15.345 1.00 86.56 102 ILE A CA 1
ATOM 830 C C . ILE A 1 102 ? 11.644 -4.871 -15.142 1.00 86.56 102 ILE A C 1
ATOM 832 O O . ILE A 1 102 ? 12.486 -4.451 -15.934 1.00 86.56 102 ILE A O 1
ATOM 836 N N . GLY A 1 103 ? 11.965 -5.677 -14.126 1.00 83.81 103 GLY A N 1
ATOM 837 C CA . GLY A 1 103 ? 13.319 -6.166 -13.881 1.00 83.81 103 GLY A CA 1
ATOM 838 C C . GLY A 1 103 ? 13.886 -6.972 -15.052 1.00 83.81 103 GLY A C 1
ATOM 839 O O . GLY A 1 103 ? 15.050 -6.788 -15.405 1.00 83.81 103 GLY A O 1
ATOM 840 N N . GLN A 1 104 ? 13.078 -7.818 -15.701 1.00 84.88 104 GLN A N 1
ATOM 841 C CA . GLN A 1 104 ? 13.508 -8.546 -16.903 1.00 84.88 104 GLN A CA 1
ATOM 842 C C . GLN A 1 104 ? 13.750 -7.601 -18.085 1.00 84.88 104 GLN A C 1
ATOM 844 O O . GLN A 1 104 ? 14.787 -7.691 -18.742 1.00 84.88 104 GLN A O 1
ATOM 849 N N . GLN A 1 105 ? 12.839 -6.652 -18.318 1.00 81.62 105 GLN A N 1
ATOM 850 C CA . GLN A 1 105 ? 12.980 -5.656 -19.387 1.00 81.62 105 GLN A CA 1
ATOM 851 C C . GLN A 1 105 ? 14.226 -4.777 -19.185 1.00 81.62 105 GLN A C 1
ATOM 853 O O . GLN A 1 105 ? 14.962 -4.493 -20.127 1.00 81.62 105 GLN A O 1
ATOM 858 N N . ALA A 1 106 ? 14.530 -4.397 -17.944 1.00 74.50 106 ALA A N 1
ATOM 859 C CA . ALA A 1 106 ? 15.717 -3.610 -17.620 1.00 74.50 106 ALA A CA 1
ATOM 860 C C . ALA A 1 106 ? 17.036 -4.382 -17.805 1.00 74.50 106 ALA A C 1
ATOM 862 O O . ALA A 1 106 ? 18.055 -3.780 -18.128 1.00 74.50 106 ALA A O 1
ATOM 863 N N . LYS A 1 107 ? 17.043 -5.710 -17.632 1.00 72.31 107 LYS A N 1
ATOM 864 C CA . LYS A 1 107 ? 18.227 -6.537 -17.933 1.00 72.31 107 LYS A CA 1
ATOM 865 C C . LYS A 1 107 ? 18.511 -6.609 -19.432 1.00 72.31 107 LYS A C 1
ATOM 867 O O . LYS A 1 107 ? 19.673 -6.608 -19.825 1.00 72.31 107 LYS A O 1
ATOM 872 N N . GLN A 1 108 ? 17.465 -6.639 -20.258 1.00 70.75 108 GLN A N 1
ATOM 873 C CA . GLN A 1 108 ? 17.589 -6.638 -21.721 1.00 70.75 108 GLN A CA 1
ATOM 874 C C . GLN A 1 108 ? 18.128 -5.306 -22.252 1.00 70.75 108 GLN A C 1
ATOM 876 O O . GLN A 1 108 ? 18.828 -5.270 -23.263 1.00 70.75 108 GLN A O 1
ATOM 881 N N . HIS A 1 109 ? 17.860 -4.211 -21.543 1.00 62.97 109 HIS A N 1
ATOM 882 C CA . HIS A 1 109 ? 18.299 -2.887 -21.939 1.00 62.97 109 HIS A CA 1
ATOM 883 C C . HIS A 1 109 ? 19.170 -2.234 -20.861 1.00 62.97 109 HIS A C 1
ATOM 885 O O . HIS A 1 109 ? 18.633 -1.642 -19.937 1.00 62.97 109 HIS A O 1
ATOM 891 N N . LYS A 1 110 ? 20.501 -2.334 -21.000 1.00 60.62 110 LYS A N 1
ATOM 892 C CA . LYS A 1 110 ? 21.567 -1.734 -20.158 1.00 60.62 110 LYS A CA 1
ATOM 893 C C . LYS A 1 110 ? 21.107 -1.115 -18.804 1.00 60.62 110 LYS A C 1
ATOM 895 O O . LYS A 1 110 ? 20.455 -0.069 -18.795 1.00 60.62 110 LYS A O 1
ATOM 900 N N . PRO A 1 111 ? 21.577 -1.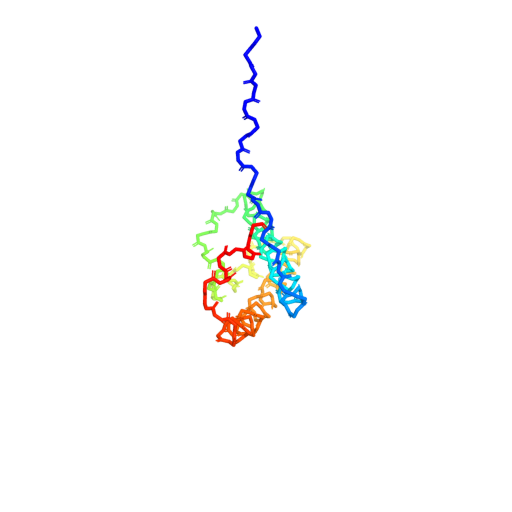621 -17.647 1.00 55.22 111 PRO A N 1
ATOM 901 C CA . PRO A 1 111 ? 21.045 -1.299 -16.308 1.00 55.22 111 PRO A CA 1
ATOM 902 C C . PRO A 1 111 ? 21.038 0.191 -15.896 1.00 55.22 111 PRO A C 1
ATOM 904 O O . PRO A 1 111 ? 20.314 0.573 -14.979 1.00 55.22 111 PRO A O 1
ATOM 907 N N . VAL A 1 112 ? 21.783 1.058 -16.590 1.00 56.22 112 VAL A N 1
ATOM 908 C CA . VAL A 1 112 ? 21.856 2.514 -16.350 1.00 56.22 112 VAL A CA 1
ATOM 909 C C . VAL A 1 112 ? 20.511 3.239 -16.550 1.00 56.22 112 VAL A C 1
ATOM 911 O O . VAL A 1 112 ? 20.306 4.322 -16.000 1.00 56.22 112 VAL A O 1
ATOM 914 N N .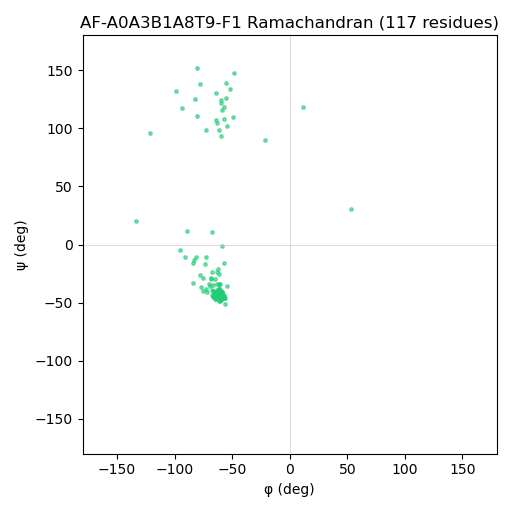 HIS A 1 113 ? 19.562 2.665 -17.295 1.00 56.41 113 HIS A N 1
ATOM 915 C CA . HIS A 1 113 ? 18.312 3.356 -17.643 1.00 56.41 113 HIS A CA 1
ATOM 916 C C . HIS A 1 113 ? 17.211 3.285 -16.575 1.00 56.41 113 HIS A C 1
ATOM 918 O O . HIS A 1 113 ? 16.279 4.092 -16.627 1.00 56.41 113 HIS A O 1
ATOM 924 N N . LEU A 1 114 ? 17.317 2.380 -15.594 1.00 53.69 114 LEU A N 1
ATOM 925 C CA . LEU A 1 114 ? 16.268 2.140 -14.595 1.00 53.69 114 LEU A CA 1
ATOM 926 C C . LEU A 1 114 ? 16.025 3.366 -13.693 1.00 53.69 114 LEU A C 1
ATOM 928 O O . LEU A 1 114 ? 14.883 3.763 -13.473 1.00 53.69 114 LEU A O 1
ATOM 932 N N . TYR A 1 115 ? 17.096 4.021 -13.232 1.00 53.72 115 TYR A N 1
ATOM 933 C CA . TYR A 1 115 ? 17.015 5.164 -12.310 1.00 53.72 115 TYR A CA 1
ATOM 934 C C . TYR A 1 115 ? 16.389 6.418 -12.931 1.00 53.72 115 TYR A C 1
ATOM 936 O O . TYR A 1 115 ? 15.834 7.248 -12.218 1.00 53.72 115 TYR A O 1
ATOM 944 N N . ARG A 1 116 ? 16.434 6.554 -14.263 1.00 54.50 116 ARG A N 1
ATOM 945 C CA . ARG A 1 116 ? 15.872 7.717 -14.969 1.00 54.50 116 ARG A CA 1
ATOM 946 C C . ARG A 1 116 ? 14.365 7.598 -15.223 1.00 54.50 116 ARG A C 1
ATOM 948 O O . ARG A 1 116 ? 13.741 8.594 -15.567 1.00 54.50 116 ARG A O 1
ATOM 955 N N . MET A 1 117 ? 13.772 6.405 -15.055 1.00 51.84 117 MET A N 1
ATOM 956 C CA . MET A 1 117 ? 12.361 6.145 -15.411 1.00 51.84 117 MET A CA 1
ATOM 957 C C . MET A 1 117 ? 11.370 6.610 -14.339 1.00 51.84 117 MET A C 1
ATOM 959 O O . MET A 1 117 ? 10.163 6.619 -14.581 1.00 51.84 117 MET A O 1
ATOM 963 N N . LEU A 1 118 ? 11.879 6.965 -13.158 1.00 50.91 118 LEU A N 1
ATOM 964 C CA . LEU A 1 118 ? 11.098 7.388 -11.997 1.00 50.91 118 LEU A CA 1
ATOM 965 C C . LEU A 1 118 ? 10.960 8.918 -11.875 1.00 50.91 118 LEU A C 1
ATOM 967 O O . LEU A 1 118 ? 10.254 9.366 -10.971 1.00 50.91 118 LEU A O 1
ATOM 971 N N . GLY A 1 119 ? 11.621 9.680 -12.759 1.00 48.09 119 GLY A N 1
ATOM 972 C CA . GLY A 1 119 ? 11.562 11.145 -12.841 1.00 48.09 119 GLY A CA 1
ATOM 973 C C . GLY A 1 119 ? 10.342 11.678 -13.583 1.00 48.09 119 GLY A C 1
ATOM 974 O O . GLY A 1 119 ? 9.907 11.048 -14.581 1.00 48.09 119 GLY A O 1
#

pLDDT: mean 77.19, std 15.98, range [37.81, 95.31]

Sequence (119 aa):
MKNIHGGNFPLAYVYPKEMRATRDLLRRRTKIVRHGADLKAHVANTTSQYNLPPNKVNLKNKDAREHLRSTFKDNSVQRNIDLDMVILDCYAGQLVKVEWFIGQQAKQHKPVHLYRMLG